Protein AF-A0A535IFF2-F1 (afdb_monomer)

Mean predicted aligned error: 4.55 Å

Secondary structure (DSSP, 8-state):
-----HHHHHHHHHHHS-GGGHHHHHHHHHTTT--PPP-HHHHHHHHHHHHHHHHHHH-

Sequence (59 aa):
SAVVSKPEAAAWARQTLDPKWRPVIERALTWRHQHEKDDLTATLDFIRFAIMHAQEVCG

Radius of gyration: 12.22 Å; Cα contacts (8 Å, |Δi|>4): 15; chains: 1; bounding box: 27×21×27 Å

Foldseek 3Di:
DDDDDPVVVLVCCCVPPDVLCNVVSVCVVCVVPDPDDDDVVSVVVVVVVVVVVCVVVVD

Solvent-accessible surface area (backbone atoms only — not comparable to full-atom values): 3753 Å² total; per-residue (Å²): 138,85,93,72,56,72,71,56,50,51,56,49,45,60,73,71,45,66,72,87,52,38,66,60,53,52,48,69,70,42,51,92,82,44,93,66,87,76,59,63,66,64,51,52,53,49,52,54,48,53,54,51,51,48,50,72,77,72,106

pLDDT: mean 87.73, std 9.29, range [63.28, 96.81]

Structure (mmCIF, N/CA/C/O backbone):
data_AF-A0A535IFF2-F1
#
_entry.id   AF-A0A535IFF2-F1
#
loop_
_atom_site.group_PDB
_atom_site.id
_atom_site.type_symbol
_atom_site.label_atom_id
_atom_site.label_alt_id
_atom_site.label_comp_id
_atom_site.label_asym_id
_atom_site.label_entity_id
_atom_site.label_seq_id
_atom_site.pdbx_PDB_ins_code
_atom_site.Cartn_x
_atom_site.Cartn_y
_atom_site.Cartn_z
_atom_site.occupancy
_atom_site.B_iso_or_equiv
_atom_site.auth_seq_id
_atom_site.auth_comp_id
_atom_site.auth_asym_id
_atom_site.auth_atom_id
_atom_site.pdbx_PDB_model_num
ATOM 1 N N . SER A 1 1 ? -6.255 -4.773 17.410 1.00 67.44 1 SER A N 1
ATOM 2 C CA . SER A 1 1 ? -5.516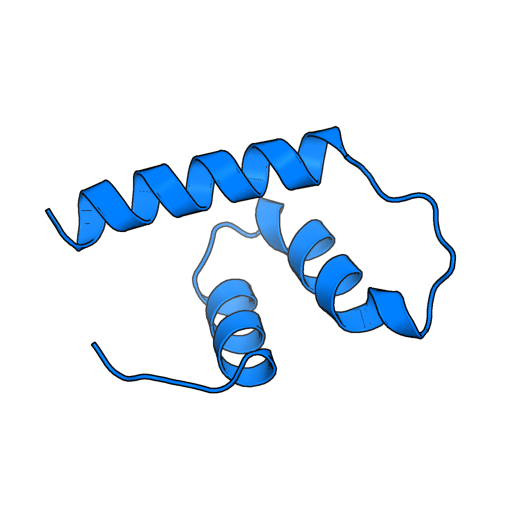 -5.086 16.170 1.00 67.44 1 SER A CA 1
ATOM 3 C C . SER A 1 1 ? -4.601 -6.275 16.402 1.00 67.44 1 SER A C 1
ATOM 5 O O . SER A 1 1 ? -4.004 -6.344 17.470 1.00 67.44 1 SER A O 1
ATOM 7 N N . ALA A 1 2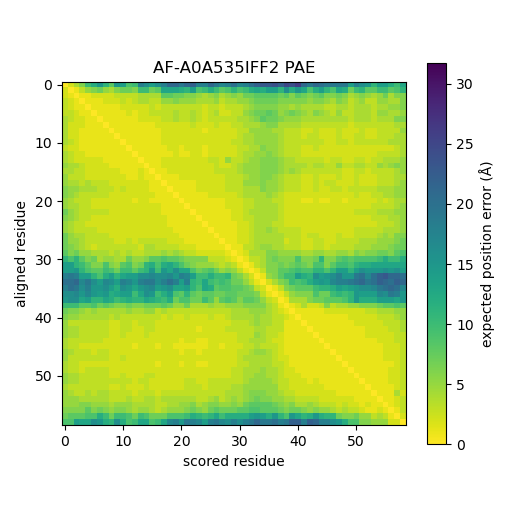 ? -4.523 -7.219 15.461 1.00 85.0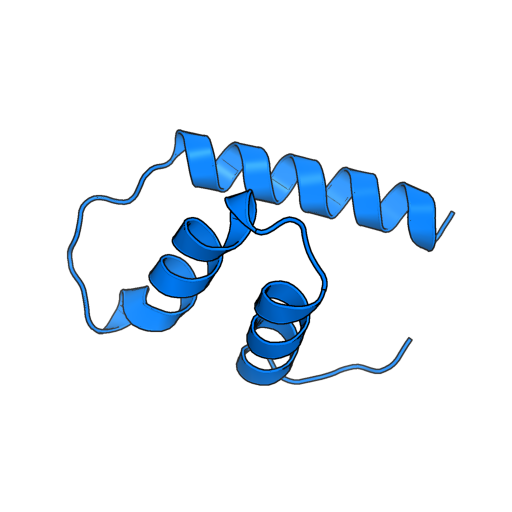6 2 ALA A N 1
ATOM 8 C CA . ALA A 1 2 ? -3.588 -8.346 15.533 1.00 85.06 2 ALA A CA 1
ATOM 9 C C . ALA A 1 2 ? -2.227 -7.948 14.934 1.00 85.06 2 ALA A C 1
A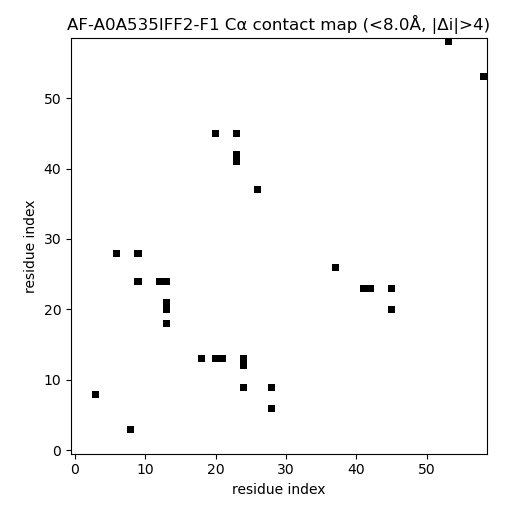TOM 11 O O . ALA A 1 2 ? -2.185 -7.199 13.959 1.00 85.06 2 ALA A O 1
ATOM 12 N N . VAL A 1 3 ? -1.127 -8.441 15.509 1.00 89.38 3 VAL A N 1
ATOM 13 C CA . VAL A 1 3 ? 0.224 -8.278 14.949 1.00 89.38 3 VAL A CA 1
ATOM 14 C C . VAL A 1 3 ? 0.512 -9.481 14.054 1.00 89.38 3 VAL A C 1
ATOM 16 O O . VAL A 1 3 ? 0.468 -10.614 14.525 1.00 89.38 3 VAL A O 1
ATOM 19 N N . VAL A 1 4 ? 0.791 -9.233 12.774 1.00 92.31 4 VAL A N 1
ATOM 20 C CA . VAL A 1 4 ? 1.058 -10.267 11.759 1.00 92.31 4 VAL A CA 1
ATOM 21 C C . VAL A 1 4 ? 2.435 -10.072 11.131 1.00 92.31 4 VAL A C 1
ATOM 23 O O . VAL A 1 4 ? 3.054 -9.012 11.265 1.00 92.31 4 VAL A O 1
ATOM 26 N N . SER A 1 5 ? 2.938 -11.093 10.441 1.00 92.25 5 SER A N 1
ATOM 27 C CA . SER A 1 5 ? 4.218 -11.001 9.739 1.00 92.25 5 SER A CA 1
ATOM 28 C C . SER A 1 5 ? 4.143 -10.070 8.516 1.00 92.25 5 SER A C 1
ATOM 30 O O . SER A 1 5 ? 3.074 -9.806 7.963 1.00 92.25 5 SER A O 1
ATOM 32 N N . LYS A 1 6 ? 5.298 -9.573 8.046 1.00 88.25 6 LYS A N 1
ATOM 33 C CA . LYS A 1 6 ? 5.366 -8.693 6.860 1.00 88.25 6 LYS A CA 1
ATOM 34 C C . LYS A 1 6 ? 4.753 -9.322 5.591 1.00 88.25 6 LYS A C 1
ATOM 36 O O . LYS A 1 6 ? 4.014 -8.615 4.908 1.00 88.25 6 LYS A O 1
ATOM 41 N N . PRO A 1 7 ? 5.006 -10.606 5.255 1.00 88.94 7 PRO A N 1
ATOM 42 C CA . PRO A 1 7 ? 4.379 -11.237 4.092 1.00 88.94 7 PRO A CA 1
ATOM 43 C C . PRO A 1 7 ? 2.858 -11.365 4.226 1.00 88.94 7 PRO A C 1
ATOM 45 O O . PRO A 1 7 ? 2.144 -11.146 3.252 1.00 88.94 7 PRO A O 1
ATOM 48 N N . GLU A 1 8 ? 2.353 -11.665 5.425 1.00 91.69 8 GLU A N 1
ATOM 49 C CA . GLU A 1 8 ? 0.909 -11.741 5.688 1.00 91.69 8 GLU A CA 1
ATOM 50 C C . GLU A 1 8 ? 0.242 -10.368 5.554 1.00 91.69 8 GLU A C 1
ATOM 52 O O . GLU A 1 8 ? -0.791 -10.250 4.897 1.00 91.69 8 GLU A O 1
ATOM 57 N N . ALA A 1 9 ? 0.864 -9.313 6.091 1.00 92.44 9 ALA A N 1
ATOM 58 C CA . ALA A 1 9 ? 0.388 -7.941 5.924 1.00 92.44 9 ALA A CA 1
ATOM 59 C C . ALA A 1 9 ? 0.352 -7.520 4.444 1.00 92.44 9 ALA A C 1
ATOM 61 O O . ALA A 1 9 ? -0.626 -6.926 3.991 1.00 92.44 9 ALA A O 1
ATOM 62 N N . ALA A 1 10 ? 1.383 -7.865 3.668 1.00 92.31 10 ALA A N 1
ATOM 63 C CA . ALA A 1 10 ? 1.424 -7.584 2.234 1.00 92.31 10 ALA A CA 1
ATOM 64 C C . ALA A 1 10 ? 0.355 -8.375 1.456 1.00 92.31 10 ALA A C 1
ATOM 66 O O . ALA A 1 10 ? -0.308 -7.826 0.573 1.00 92.31 10 ALA A O 1
ATOM 67 N N . ALA A 1 11 ? 0.137 -9.645 1.810 1.00 92.50 11 ALA A N 1
ATOM 68 C CA . ALA A 1 11 ? -0.901 -10.479 1.211 1.00 92.50 11 ALA A CA 1
ATOM 69 C C . ALA A 1 11 ? -2.311 -9.940 1.495 1.00 92.50 11 ALA A C 1
ATOM 71 O O . ALA A 1 11 ? -3.151 -9.934 0.592 1.00 92.50 11 ALA A O 1
ATOM 72 N N . TRP A 1 12 ? -2.558 -9.463 2.718 1.00 93.69 12 TRP A N 1
ATOM 73 C CA . TRP A 1 12 ? -3.795 -8.777 3.089 1.00 93.69 12 TRP A CA 1
ATOM 74 C C . TRP A 1 12 ? -3.976 -7.476 2.296 1.00 93.69 12 TRP A C 1
ATOM 76 O O . TRP A 1 12 ? -5.033 -7.259 1.698 1.00 93.69 12 TRP A O 1
ATOM 86 N N . ALA A 1 13 ? -2.930 -6.648 2.224 1.00 93.06 13 ALA A N 1
ATOM 87 C CA . ALA A 1 13 ? -2.962 -5.359 1.540 1.00 93.06 13 ALA A CA 1
ATOM 88 C C . ALA A 1 13 ? -3.290 -5.509 0.045 1.00 93.06 13 ALA A C 1
ATOM 90 O O . ALA A 1 13 ? -4.110 -4.770 -0.491 1.00 93.06 13 ALA A O 1
ATOM 91 N N . ARG A 1 14 ? -2.730 -6.526 -0.618 1.00 92.38 14 ARG A N 1
ATOM 92 C CA . ARG A 1 14 ? -2.989 -6.834 -2.034 1.00 92.38 14 ARG A CA 1
ATOM 93 C C . ARG A 1 14 ? -4.448 -7.203 -2.340 1.00 92.38 14 ARG A C 1
ATOM 95 O O . ARG A 1 14 ? -4.912 -6.998 -3.467 1.00 92.38 14 ARG A O 1
ATOM 102 N N . GLN A 1 15 ? -5.136 -7.794 -1.364 1.00 93.31 15 GLN A N 1
ATOM 103 C CA . GLN A 1 15 ? -6.527 -8.241 -1.481 1.00 93.31 15 GLN A CA 1
ATOM 104 C C . GLN A 1 15 ? -7.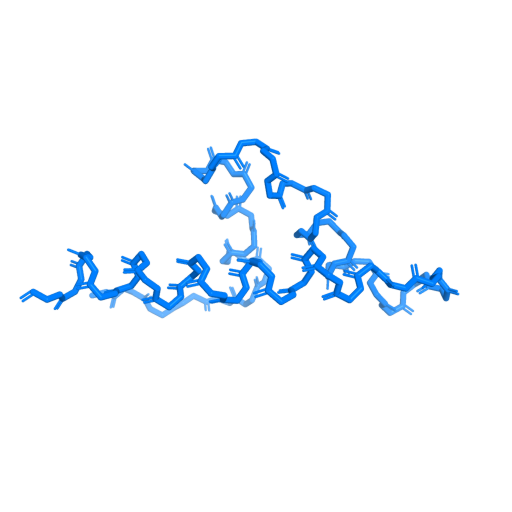527 -7.155 -1.081 1.00 93.31 15 GLN A C 1
ATOM 106 O O . GLN A 1 15 ? -8.614 -7.103 -1.648 1.00 93.31 15 GLN A O 1
ATOM 111 N N . THR A 1 16 ? -7.156 -6.311 -0.118 1.00 93.00 16 THR A N 1
ATOM 112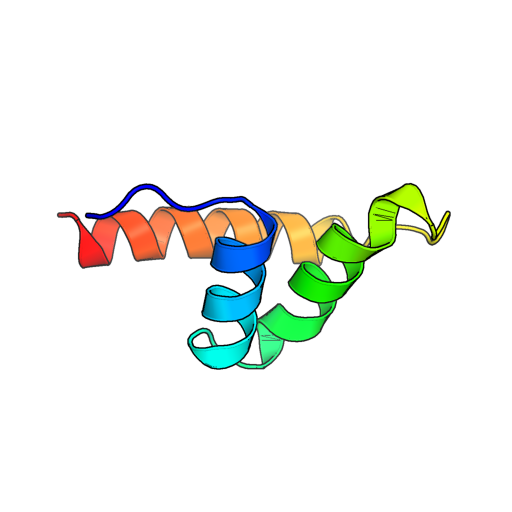 C CA . THR A 1 16 ? -8.090 -5.405 0.567 1.00 93.00 16 THR A CA 1
ATOM 113 C C . THR A 1 16 ? -7.979 -3.964 0.083 1.00 93.00 16 THR A C 1
ATOM 115 O O . THR A 1 16 ? -8.984 -3.261 0.020 1.00 93.00 16 THR A O 1
ATOM 118 N N . LEU A 1 17 ? -6.770 -3.505 -0.248 1.00 93.94 17 LEU A N 1
ATOM 119 C CA . LEU A 1 17 ? -6.559 -2.133 -0.694 1.00 93.94 17 LEU A CA 1
ATOM 120 C C . LEU A 1 17 ? -6.921 -1.968 -2.171 1.00 93.94 17 LEU A C 1
ATOM 122 O O . LEU A 1 17 ? -6.978 -2.933 -2.937 1.00 93.94 17 LEU A O 1
ATOM 126 N N . ASP A 1 18 ? -7.112 -0.709 -2.563 1.00 94.25 18 ASP A N 1
ATOM 127 C CA . ASP A 1 18 ? -7.334 -0.316 -3.952 1.00 94.25 18 ASP A CA 1
ATOM 128 C C . ASP A 1 18 ? -6.310 -1.003 -4.888 1.00 94.25 18 ASP A C 1
ATOM 130 O O . ASP A 1 18 ? -5.100 -0.941 -4.623 1.00 94.25 18 ASP A O 1
ATOM 134 N N . PRO A 1 19 ? -6.762 -1.647 -5.986 1.00 93.81 19 PRO A N 1
ATOM 135 C CA . PRO A 1 19 ? -5.892 -2.331 -6.938 1.00 93.81 19 PRO A CA 1
ATOM 136 C C . PRO A 1 19 ? -4.717 -1.496 -7.462 1.00 93.81 19 PRO A C 1
ATOM 138 O O . PRO A 1 19 ? -3.698 -2.081 -7.835 1.00 93.81 19 PRO A O 1
ATOM 141 N N . LYS A 1 20 ? -4.810 -0.156 -7.451 1.00 94.38 20 LYS A N 1
ATOM 142 C CA . LYS A 1 20 ? -3.713 0.745 -7.842 1.00 94.38 20 LYS A CA 1
ATOM 143 C C . LYS A 1 20 ? -2.438 0.558 -7.015 1.00 94.38 20 LYS A C 1
ATOM 145 O O . LYS A 1 20 ? -1.353 0.869 -7.494 1.00 94.38 20 LYS A O 1
ATOM 150 N N . TRP A 1 21 ? -2.547 0.024 -5.796 1.00 95.31 21 TRP A N 1
ATOM 151 C CA . TRP A 1 21 ? -1.408 -0.219 -4.908 1.00 95.31 21 TRP A CA 1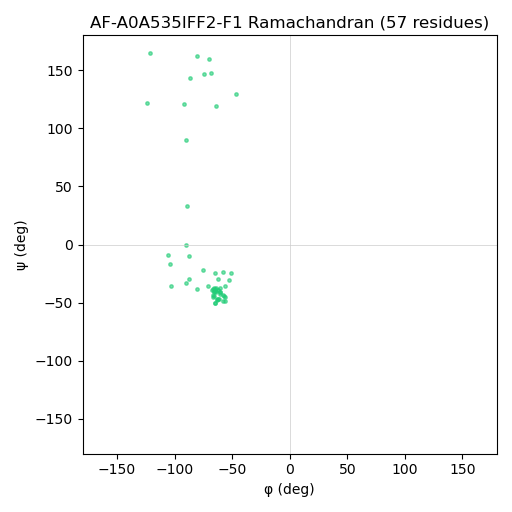
ATOM 152 C C . TRP A 1 21 ? -0.728 -1.573 -5.126 1.00 95.31 21 TRP A C 1
ATOM 154 O O . TRP A 1 21 ? 0.357 -1.813 -4.599 1.00 95.31 21 TRP A O 1
ATOM 164 N N . ARG A 1 22 ? -1.312 -2.472 -5.926 1.00 92.81 22 ARG A N 1
ATOM 165 C CA . ARG A 1 22 ? -0.718 -3.793 -6.183 1.00 92.81 22 ARG A CA 1
ATOM 166 C C . ARG A 1 22 ? 0.709 -3.716 -6.740 1.00 92.81 22 ARG A C 1
ATOM 168 O O . ARG A 1 22 ? 1.553 -4.429 -6.207 1.00 92.81 22 ARG A O 1
ATOM 175 N N . PRO A 1 23 ? 1.034 -2.850 -7.724 1.00 90.81 23 PRO A N 1
ATOM 176 C CA . PRO A 1 23 ? 2.387 -2.791 -8.272 1.00 90.81 23 PRO A CA 1
ATOM 177 C C . PRO A 1 23 ? 3.450 -2.427 -7.229 1.00 90.81 23 PRO A C 1
ATOM 179 O O . PRO A 1 23 ? 4.515 -3.035 -7.216 1.00 90.81 23 PRO A O 1
ATOM 182 N N . VAL A 1 24 ? 3.171 -1.472 -6.333 1.00 91.88 24 VAL A N 1
ATOM 183 C CA . VAL A 1 24 ? 4.131 -1.070 -5.290 1.00 91.88 24 VAL A CA 1
ATOM 184 C C . VAL A 1 24 ? 4.292 -2.151 -4.216 1.00 91.88 24 VAL A C 1
ATOM 186 O O . VAL A 1 24 ? 5.408 -2.398 -3.768 1.00 91.88 24 VAL A O 1
ATOM 189 N N . ILE A 1 25 ? 3.215 -2.863 -3.863 1.00 91.69 25 ILE A N 1
ATOM 190 C CA . ILE A 1 25 ? 3.269 -3.988 -2.916 1.00 91.69 25 ILE A CA 1
ATOM 191 C C . ILE A 1 25 ? 4.077 -5.157 -3.497 1.00 91.69 25 ILE A C 1
ATOM 193 O O . ILE A 1 25 ? 4.923 -5.714 -2.801 1.00 91.69 25 ILE A O 1
ATOM 197 N N . GLU A 1 26 ? 3.858 -5.515 -4.765 1.00 89.19 26 GLU A N 1
ATOM 198 C CA . GLU A 1 26 ? 4.607 -6.591 -5.430 1.00 89.19 26 GLU A CA 1
ATOM 199 C C . GLU A 1 26 ? 6.097 -6.258 -5.538 1.00 89.19 26 GLU A C 1
ATOM 201 O O . GLU A 1 26 ? 6.929 -7.070 -5.136 1.00 89.19 26 GLU A O 1
ATOM 206 N N . ARG A 1 27 ? 6.448 -5.036 -5.970 1.00 87.38 27 ARG A N 1
ATOM 207 C CA . ARG A 1 27 ? 7.851 -4.586 -6.001 1.00 87.38 27 ARG A CA 1
ATOM 208 C C . ARG A 1 27 ? 8.501 -4.640 -4.621 1.00 87.38 27 ARG A C 1
ATOM 210 O O . ARG A 1 27 ? 9.622 -5.121 -4.476 1.00 87.38 27 ARG A O 1
ATOM 217 N N . ALA A 1 28 ? 7.787 -4.201 -3.584 1.00 87.12 28 ALA A N 1
ATOM 218 C CA . ALA A 1 28 ? 8.283 -4.259 -2.214 1.00 87.12 28 ALA A CA 1
ATOM 219 C C . ALA A 1 28 ? 8.476 -5.700 -1.704 1.00 87.12 28 ALA A C 1
ATOM 221 O O . ALA A 1 28 ? 9.283 -5.921 -0.804 1.00 87.12 28 ALA A O 1
ATOM 222 N N . LEU A 1 29 ? 7.772 -6.692 -2.258 1.00 87.00 29 LEU A N 1
ATOM 223 C CA . LEU A 1 29 ? 7.986 -8.108 -1.945 1.00 87.00 29 LEU A CA 1
ATOM 224 C C . LEU A 1 29 ? 9.177 -8.696 -2.711 1.00 87.00 29 LEU A C 1
ATOM 226 O O . LEU A 1 29 ? 9.940 -9.481 -2.142 1.00 87.00 29 LEU A O 1
ATOM 230 N N . THR A 1 30 ? 9.371 -8.300 -3.970 1.00 85.50 30 THR A N 1
ATOM 231 C CA . THR A 1 30 ? 10.431 -8.820 -4.846 1.00 85.50 30 THR A CA 1
ATOM 232 C C . THR A 1 30 ? 11.744 -8.034 -4.775 1.00 85.50 30 THR A C 1
ATOM 234 O O . THR A 1 30 ? 12.713 -8.448 -5.408 1.00 85.50 30 THR A O 1
ATOM 237 N N . TRP A 1 31 ? 11.833 -6.971 -3.963 1.00 78.75 31 TRP A N 1
ATOM 238 C CA . TRP A 1 31 ? 12.987 -6.053 -3.888 1.00 78.75 31 TRP A CA 1
ATOM 239 C C . TRP A 1 31 ? 14.350 -6.728 -3.662 1.00 78.75 31 TRP A C 1
ATOM 241 O O . TRP A 1 31 ? 15.372 -6.234 -4.124 1.00 78.75 31 TRP A O 1
ATOM 251 N N . ARG A 1 32 ? 14.392 -7.877 -2.969 1.00 71.56 32 ARG A N 1
ATOM 252 C CA . ARG A 1 32 ? 15.638 -8.648 -2.777 1.00 71.56 32 ARG A CA 1
ATOM 253 C C . ARG A 1 32 ? 16.078 -9.423 -4.019 1.00 71.56 32 ARG A C 1
ATOM 255 O O . ARG A 1 32 ? 17.241 -9.797 -4.118 1.00 71.56 32 ARG A O 1
ATOM 262 N N . HIS A 1 33 ? 15.154 -9.698 -4.931 1.00 72.00 33 HIS A N 1
ATOM 263 C CA . HIS A 1 33 ? 15.377 -10.503 -6.129 1.00 72.00 33 HIS A CA 1
ATOM 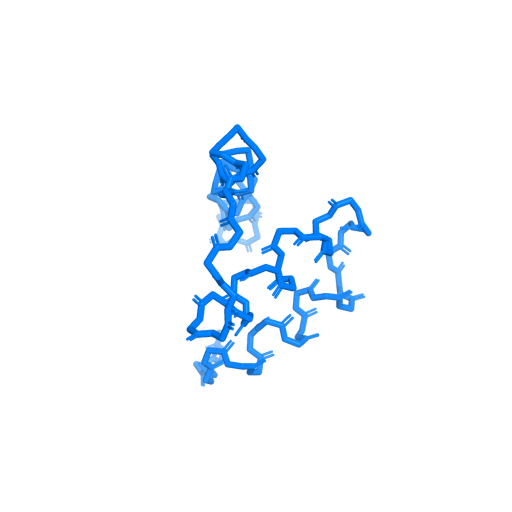264 C C . HIS A 1 33 ? 15.481 -9.655 -7.401 1.00 72.00 33 HIS A C 1
ATOM 266 O O . HIS A 1 33 ? 15.989 -10.140 -8.409 1.00 72.00 33 HIS A O 1
ATOM 272 N N . GLN A 1 34 ? 15.035 -8.398 -7.364 1.00 67.75 34 GLN A N 1
ATOM 273 C CA . GLN A 1 34 ? 14.991 -7.511 -8.521 1.00 67.75 34 GLN A CA 1
ATOM 274 C C . GLN A 1 34 ? 15.774 -6.222 -8.242 1.00 67.75 34 GLN A C 1
ATOM 276 O O . GLN A 1 34 ? 15.458 -5.484 -7.318 1.00 67.75 34 GLN A O 1
ATOM 281 N N . HIS A 1 35 ? 16.783 -5.936 -9.072 1.00 63.28 35 HIS A N 1
ATOM 282 C CA . HIS A 1 35 ? 17.514 -4.657 -9.098 1.00 63.28 35 HIS A CA 1
ATOM 283 C C . HIS A 1 35 ? 16.840 -3.649 -10.047 1.00 63.28 35 HIS A C 1
ATOM 285 O O . HIS A 1 35 ? 17.507 -2.886 -10.747 1.00 63.28 35 HIS A O 1
ATOM 291 N N . GLU A 1 36 ? 15.514 -3.699 -10.153 1.00 66.25 36 GLU A N 1
ATOM 292 C CA . GLU A 1 36 ? 14.777 -2.775 -11.008 1.00 66.25 36 GLU A CA 1
ATOM 293 C C . GLU A 1 36 ? 14.732 -1.389 -10.349 1.00 66.25 36 GLU A C 1
ATOM 295 O O . GLU A 1 36 ? 14.743 -1.272 -9.121 1.00 66.25 36 GLU A O 1
ATOM 300 N N . LYS A 1 37 ? 14.739 -0.320 -11.156 1.00 68.50 37 LYS A N 1
ATOM 301 C CA . LYS A 1 37 ? 14.642 1.043 -10.621 1.00 68.50 37 LYS A CA 1
ATOM 302 C C . LYS A 1 37 ? 13.286 1.205 -9.949 1.00 68.50 37 LYS A C 1
ATOM 304 O O . LYS A 1 37 ? 12.258 1.077 -10.607 1.00 68.50 37 LYS A O 1
ATOM 309 N N . ASP A 1 38 ? 13.306 1.496 -8.655 1.00 71.25 38 ASP A N 1
ATOM 310 C CA . ASP A 1 38 ? 12.078 1.721 -7.909 1.00 71.25 38 ASP A CA 1
ATOM 311 C C . ASP A 1 38 ? 11.397 3.024 -8.353 1.00 71.25 38 ASP A C 1
ATOM 313 O O . ASP A 1 38 ? 12.053 4.003 -8.727 1.00 71.25 38 ASP A O 1
ATOM 317 N N . ASP A 1 39 ? 10.069 3.035 -8.297 1.00 84.62 39 ASP A N 1
ATOM 318 C CA . ASP A 1 39 ? 9.271 4.233 -8.535 1.00 84.62 39 ASP A CA 1
ATOM 319 C C . ASP A 1 39 ? 9.064 4.946 -7.199 1.00 84.62 39 ASP A C 1
ATOM 321 O O . ASP A 1 39 ? 8.108 4.687 -6.462 1.00 84.62 39 ASP A O 1
ATOM 325 N N . LEU A 1 40 ? 10.002 5.843 -6.884 1.00 88.19 40 LEU A N 1
ATOM 326 C CA . LEU A 1 40 ? 9.993 6.611 -5.642 1.00 88.19 40 LEU A CA 1
ATOM 327 C C . LEU A 1 40 ? 8.687 7.396 -5.454 1.00 88.19 40 LEU A C 1
ATOM 329 O O . LEU A 1 40 ? 8.208 7.511 -4.327 1.00 88.19 40 LEU A O 1
ATOM 333 N N . THR A 1 41 ? 8.101 7.918 -6.533 1.00 92.44 41 THR A N 1
ATOM 334 C CA . THR A 1 41 ? 6.853 8.689 -6.463 1.00 92.44 41 THR A CA 1
ATOM 335 C C . THR A 1 41 ? 5.713 7.791 -5.998 1.00 92.44 41 THR A C 1
ATOM 337 O O . THR A 1 41 ? 5.048 8.106 -5.012 1.00 92.44 41 THR A O 1
ATOM 340 N N . ALA A 1 42 ? 5.554 6.625 -6.630 1.00 90.31 42 ALA A N 1
ATOM 341 C CA . ALA A 1 42 ? 4.540 5.650 -6.234 1.00 90.31 42 ALA A CA 1
ATOM 342 C C . ALA A 1 42 ? 4.739 5.148 -4.793 1.00 90.31 42 ALA A C 1
ATOM 344 O O . ALA A 1 42 ? 3.766 4.954 -4.060 1.00 90.31 42 ALA A O 1
ATOM 345 N N . THR A 1 43 ? 5.990 4.966 -4.364 1.00 92.69 43 THR A N 1
ATOM 346 C CA . THR A 1 43 ? 6.318 4.566 -2.989 1.00 92.69 43 THR A CA 1
ATOM 347 C C . THR A 1 43 ? 5.937 5.648 -1.975 1.00 92.69 43 THR A C 1
ATOM 349 O O . THR A 1 43 ? 5.319 5.344 -0.953 1.00 92.69 43 THR A O 1
ATOM 352 N N . LEU A 1 44 ? 6.240 6.919 -2.255 1.00 95.50 44 LEU A N 1
ATOM 353 C CA . LEU A 1 44 ? 5.861 8.038 -1.385 1.00 95.50 44 LEU A CA 1
ATOM 354 C C . LEU A 1 44 ? 4.341 8.212 -1.300 1.00 95.50 44 LEU A C 1
ATOM 356 O O . LEU A 1 44 ? 3.814 8.451 -0.211 1.00 95.50 44 LEU A O 1
ATOM 360 N N . ASP A 1 45 ? 3.633 8.049 -2.415 1.00 96.25 45 ASP A N 1
ATOM 361 C CA . ASP A 1 45 ? 2.173 8.119 -2.434 1.00 96.25 45 ASP A CA 1
ATOM 362 C C . ASP A 1 45 ? 1.539 6.975 -1.636 1.00 96.25 45 ASP A C 1
ATOM 364 O O . ASP A 1 45 ? 0.577 7.202 -0.897 1.00 96.25 45 ASP A O 1
ATOM 368 N N . PHE A 1 46 ? 2.118 5.772 -1.691 1.00 95.50 46 PHE A N 1
ATOM 369 C CA . PHE A 1 46 ? 1.661 4.647 -0.877 1.00 95.50 46 PHE A CA 1
ATOM 370 C C . PHE A 1 46 ? 1.878 4.880 0.623 1.00 95.50 46 PHE A C 1
ATOM 372 O O . PHE A 1 46 ? 0.988 4.592 1.422 1.00 95.50 46 PHE A O 1
ATOM 379 N N . ILE A 1 47 ? 3.022 5.449 1.020 1.00 95.19 47 ILE A N 1
ATOM 380 C CA . ILE A 1 47 ? 3.294 5.792 2.426 1.00 95.19 47 ILE A CA 1
ATOM 381 C C . ILE A 1 47 ? 2.288 6.829 2.935 1.00 95.19 47 ILE A C 1
ATOM 383 O O . ILE A 1 47 ? 1.720 6.651 4.012 1.00 95.19 47 ILE A O 1
ATOM 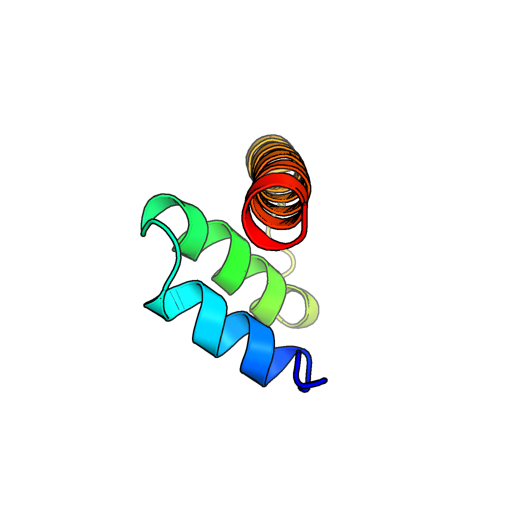387 N N . ARG A 1 48 ? 2.032 7.894 2.161 1.00 96.81 48 ARG A N 1
ATOM 388 C CA . ARG A 1 48 ? 1.033 8.917 2.516 1.00 96.81 48 ARG A CA 1
ATOM 389 C C . ARG A 1 48 ? -0.348 8.299 2.697 1.00 96.81 48 ARG A C 1
ATOM 391 O O . ARG A 1 48 ? -0.985 8.536 3.719 1.00 96.81 48 ARG A O 1
ATOM 398 N N . PHE A 1 49 ? -0.769 7.471 1.741 1.00 95.88 49 PHE A N 1
ATOM 399 C CA . PHE A 1 49 ? -2.025 6.736 1.826 1.00 95.88 49 PHE A CA 1
ATOM 400 C C . PHE A 1 49 ? -2.099 5.876 3.093 1.00 95.88 49 PHE A C 1
ATOM 402 O O . PHE A 1 49 ? -3.086 5.955 3.814 1.00 95.88 49 PHE A O 1
ATOM 409 N N . ALA A 1 50 ? -1.061 5.092 3.396 1.00 94.31 50 ALA A N 1
ATOM 410 C CA . ALA A 1 50 ? -1.054 4.203 4.554 1.00 94.31 50 ALA A CA 1
ATOM 411 C C . ALA A 1 50 ? -1.161 4.970 5.883 1.00 94.31 50 ALA A C 1
ATOM 413 O O . ALA A 1 50 ? -1.876 4.532 6.781 1.00 94.31 50 ALA A O 1
ATOM 414 N N . ILE A 1 51 ? -0.488 6.121 5.997 1.00 95.75 51 ILE A N 1
ATOM 415 C CA . ILE A 1 51 ? -0.576 6.993 7.177 1.00 95.75 51 ILE A CA 1
ATOM 416 C C . ILE A 1 51 ? -1.993 7.555 7.323 1.00 95.75 51 ILE A C 1
ATOM 418 O O . ILE A 1 51 ? -2.578 7.432 8.396 1.00 95.75 51 ILE A O 1
ATOM 422 N N . MET A 1 52 ? -2.557 8.124 6.252 1.00 96.00 52 MET A N 1
ATOM 423 C CA . MET A 1 52 ? -3.912 8.689 6.278 1.00 96.00 52 MET A CA 1
ATOM 424 C C . MET A 1 52 ? -4.958 7.621 6.606 1.00 96.00 52 MET A C 1
ATOM 426 O O . MET A 1 52 ? -5.772 7.806 7.504 1.00 96.00 52 MET A O 1
ATOM 430 N N . HIS A 1 53 ? -4.882 6.465 5.948 1.00 92.69 53 HIS A N 1
ATOM 431 C CA . HIS A 1 53 ? -5.800 5.356 6.178 1.00 92.69 53 HIS A CA 1
ATOM 432 C C . HIS A 1 53 ? -5.709 4.820 7.614 1.00 92.69 53 HIS A C 1
ATOM 434 O O . HIS A 1 53 ? -6.723 4.511 8.234 1.00 92.69 53 HIS A O 1
ATOM 440 N N . ALA A 1 54 ? -4.502 4.745 8.184 1.00 90.81 54 ALA A N 1
ATOM 441 C CA . ALA A 1 54 ? -4.330 4.346 9.576 1.00 90.81 54 ALA A CA 1
ATOM 442 C C . ALA A 1 54 ? -4.966 5.352 10.548 1.00 90.81 54 ALA A C 1
ATOM 444 O O . ALA A 1 54 ? -5.549 4.931 11.545 1.00 90.81 54 ALA A O 1
ATOM 445 N N . GLN A 1 55 ? -4.889 6.654 10.259 1.00 93.19 55 GLN A N 1
ATOM 446 C CA . GLN A 1 55 ? -5.542 7.693 11.060 1.00 93.19 55 GLN A CA 1
ATOM 447 C C . GLN A 1 55 ? -7.069 7.624 10.965 1.00 93.19 55 GLN A C 1
ATOM 449 O O . GLN A 1 55 ? -7.734 7.786 11.978 1.00 93.19 55 GLN A O 1
ATOM 454 N N . GLU A 1 56 ? -7.622 7.346 9.783 1.00 91.50 56 GLU A N 1
ATOM 455 C CA . GLU A 1 56 ? -9.071 7.188 9.584 1.00 91.50 56 GLU A CA 1
ATOM 456 C C . GLU A 1 56 ? -9.639 5.959 10.304 1.00 91.50 56 GLU A C 1
ATOM 458 O O . GLU A 1 56 ? -10.751 6.002 10.817 1.00 91.50 56 GLU A O 1
ATOM 463 N N . VAL A 1 57 ? -8.894 4.850 10.315 1.00 85.25 57 VAL A N 1
ATOM 464 C CA . VAL A 1 57 ? -9.364 3.572 10.877 1.00 85.25 57 VAL A CA 1
ATOM 465 C C . VAL A 1 57 ? -9.089 3.456 12.380 1.00 85.25 57 VAL A C 1
ATOM 467 O O . VAL A 1 57 ? -9.817 2.747 13.074 1.00 85.25 57 VAL A O 1
ATOM 470 N N . CYS A 1 58 ? -8.030 4.097 12.888 1.00 77.38 58 CYS A N 1
ATOM 471 C CA . CYS A 1 58 ? -7.622 4.001 14.297 1.00 77.38 58 CYS A CA 1
ATOM 472 C C . CYS A 1 58 ? -7.941 5.247 15.137 1.00 77.38 58 CYS A C 1
ATOM 474 O O . CYS A 1 58 ? -7.702 5.204 16.346 1.00 77.38 58 CYS A O 1
ATOM 476 N N . GLY A 1 59 ? -8.378 6.343 14.511 1.00 63.44 59 GLY A N 1
ATOM 477 C CA . GLY A 1 59 ? -8.841 7.556 15.193 1.00 63.44 59 GLY A CA 1
ATOM 478 C C . GLY A 1 59 ? -10.247 7.391 15.745 1.00 63.44 59 GLY A C 1
ATOM 479 O O . GLY A 1 59 ? -10.475 7.891 16.867 1.00 63.44 59 GLY A O 1
#